Protein AF-A0A1F8H3L9-F1 (afdb_monomer_lite)

Sequence (120 aa):
MNKYKNILVMIVFGAMLSMPLLALALAVPGQPVPGQAVTLNEIEGLINGIARFLIVVSVIVAVIFIVYGGVRWVMAQGDPAQAKIIMKNGIIGALIILGVGVLLQTLQGVISRTFFGTFQ

Structure (mmCIF, N/CA/C/O backbone):
data_AF-A0A1F8H3L9-F1
#
_entry.id   AF-A0A1F8H3L9-F1
#
loop_
_atom_site.group_PDB
_atom_site.id
_atom_site.type_symbol
_atom_site.label_atom_id
_atom_site.label_alt_id
_atom_site.label_comp_id
_atom_site.label_asym_id
_atom_site.label_entity_id
_atom_site.label_seq_id
_atom_site.pdbx_PDB_ins_code
_atom_site.Cartn_x
_atom_site.Cartn_y
_atom_site.Cartn_z
_atom_site.occupancy
_atom_site.B_iso_or_equiv
_atom_site.auth_seq_id
_atom_site.auth_comp_id
_atom_site.auth_asym_id
_atom_site.auth_atom_id
_atom_site.pdbx_PDB_model_num
ATOM 1 N N . MET A 1 1 ? 55.539 -57.383 -31.020 1.00 60.50 1 MET A N 1
ATOM 2 C CA . MET A 1 1 ? 54.268 -56.636 -30.843 1.00 60.50 1 MET A CA 1
ATOM 3 C C . MET A 1 1 ? 54.269 -55.631 -29.683 1.00 60.50 1 MET A C 1
ATOM 5 O O . MET A 1 1 ? 53.658 -54.582 -29.826 1.00 60.50 1 MET A O 1
ATOM 9 N N . ASN A 1 2 ? 54.978 -55.871 -28.570 1.00 66.75 2 ASN A N 1
ATOM 10 C CA . ASN A 1 2 ? 54.863 -55.028 -27.362 1.00 66.75 2 ASN A CA 1
ATOM 11 C C . ASN A 1 2 ? 55.480 -53.617 -27.472 1.00 66.75 2 ASN A C 1
ATOM 13 O O . ASN A 1 2 ? 55.016 -52.706 -26.797 1.00 66.75 2 ASN A O 1
ATOM 17 N N . LYS A 1 3 ? 56.476 -53.400 -28.346 1.00 68.81 3 LYS A N 1
ATOM 18 C CA . LYS A 1 3 ? 57.091 -52.071 -28.546 1.00 68.81 3 LYS A CA 1
ATOM 19 C C . LYS A 1 3 ? 56.123 -51.061 -29.179 1.00 68.81 3 LYS A C 1
ATOM 21 O O . LYS A 1 3 ? 55.992 -49.957 -28.670 1.00 68.81 3 LYS A O 1
ATOM 26 N N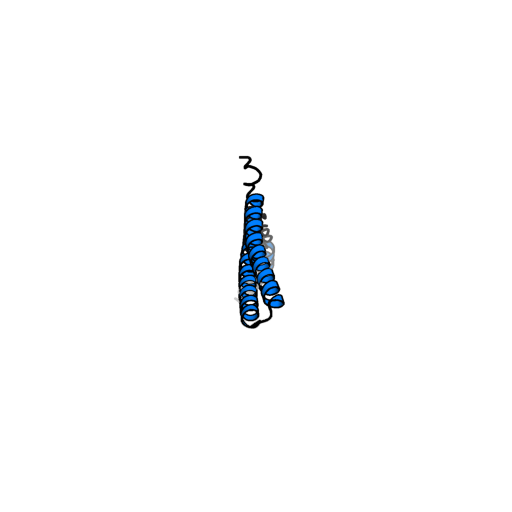 . TYR A 1 4 ? 55.390 -51.459 -30.222 1.00 78.12 4 TYR A N 1
ATOM 27 C CA . TYR A 1 4 ? 54.379 -50.604 -30.865 1.00 78.12 4 TYR A CA 1
ATOM 28 C C . TYR A 1 4 ? 53.190 -50.325 -29.945 1.00 78.12 4 TYR A C 1
ATOM 30 O O . TYR A 1 4 ? 52.696 -49.204 -29.906 1.00 78.12 4 TYR A O 1
ATOM 38 N N . LYS A 1 5 ? 52.783 -51.320 -29.146 1.00 76.25 5 LYS A N 1
ATOM 39 C CA . LYS A 1 5 ? 51.741 -51.144 -28.130 1.00 76.25 5 LYS A CA 1
ATOM 40 C C . LYS A 1 5 ? 52.163 -50.129 -27.059 1.00 76.25 5 LYS A C 1
ATOM 42 O O . LYS A 1 5 ? 51.371 -49.260 -26.726 1.00 76.25 5 LYS A O 1
ATOM 47 N N . ASN A 1 6 ? 53.409 -50.178 -26.581 1.00 76.38 6 ASN A N 1
ATOM 48 C CA . ASN A 1 6 ? 53.915 -49.211 -25.598 1.00 76.38 6 ASN A CA 1
ATOM 49 C C . ASN A 1 6 ? 54.069 -47.796 -26.170 1.00 76.38 6 ASN A C 1
ATOM 51 O O . ASN A 1 6 ? 53.740 -46.834 -25.485 1.00 76.38 6 ASN A O 1
ATOM 55 N N . ILE A 1 7 ? 54.517 -47.661 -27.422 1.00 83.44 7 ILE A N 1
ATOM 56 C CA . ILE A 1 7 ? 54.608 -46.354 -28.096 1.00 83.44 7 ILE A CA 1
ATOM 57 C C . ILE A 1 7 ? 53.211 -45.749 -28.279 1.00 83.44 7 ILE A C 1
ATOM 59 O O . ILE A 1 7 ? 53.006 -44.573 -27.996 1.00 83.44 7 ILE A O 1
ATOM 63 N N . LEU A 1 8 ? 52.230 -46.558 -28.682 1.00 85.12 8 LEU A N 1
ATOM 64 C CA . LEU A 1 8 ? 50.847 -46.112 -28.841 1.00 85.12 8 LEU A CA 1
ATOM 65 C C . LEU A 1 8 ? 50.238 -45.676 -27.501 1.00 85.12 8 LEU A C 1
ATOM 67 O O . LEU A 1 8 ? 49.616 -44.621 -27.428 1.00 85.12 8 LEU A O 1
ATOM 71 N N . VAL A 1 9 ? 50.478 -46.433 -26.427 1.00 82.44 9 VAL A N 1
ATOM 72 C CA . VAL A 1 9 ? 50.047 -46.053 -25.072 1.00 82.44 9 VAL A CA 1
ATOM 73 C C . VAL A 1 9 ? 50.704 -44.743 -24.628 1.00 82.44 9 VAL A C 1
ATOM 75 O O . VAL A 1 9 ? 50.025 -43.899 -24.057 1.00 82.44 9 VAL A O 1
ATOM 78 N N . MET A 1 10 ? 51.983 -44.522 -24.939 1.00 80.31 10 MET A N 1
ATOM 79 C CA . MET A 1 10 ? 52.692 -43.287 -24.588 1.00 80.31 10 MET A CA 1
ATOM 80 C C . MET A 1 10 ? 52.143 -42.059 -25.330 1.00 80.31 10 MET A C 1
ATOM 82 O O . MET A 1 10 ? 52.019 -40.992 -24.733 1.00 80.31 10 MET A O 1
ATOM 86 N N . ILE A 1 11 ? 51.752 -42.212 -26.599 1.00 86.56 11 ILE A N 1
ATOM 87 C CA . ILE A 1 11 ? 51.112 -41.143 -27.383 1.00 86.56 11 ILE A CA 1
ATOM 88 C C . ILE A 1 11 ? 49.729 -40.811 -26.819 1.00 86.56 11 ILE A C 1
ATOM 90 O O . ILE A 1 11 ? 49.413 -39.639 -26.625 1.00 86.56 11 ILE A O 1
ATOM 94 N N . VAL A 1 12 ? 48.920 -41.828 -26.511 1.00 86.12 12 VAL A N 1
ATOM 95 C CA . VAL A 1 12 ? 47.591 -41.631 -25.912 1.00 86.12 12 VAL A CA 1
ATOM 96 C C . VAL A 1 12 ? 47.712 -40.949 -24.551 1.00 86.12 12 VAL A C 1
ATOM 98 O O . VAL A 1 12 ? 46.991 -39.995 -24.279 1.00 86.12 12 VAL A O 1
ATOM 101 N N . PHE A 1 13 ? 48.670 -41.367 -23.723 1.00 83.75 13 PHE A N 1
ATOM 102 C CA . PHE A 1 13 ? 48.899 -40.763 -22.413 1.00 83.75 13 PHE A CA 1
ATOM 103 C C . PHE A 1 13 ? 49.380 -39.309 -22.524 1.00 83.75 13 PHE A C 1
ATOM 105 O O . PHE A 1 13 ? 48.901 -38.444 -21.795 1.00 83.75 13 PHE A O 1
ATOM 112 N N . GLY A 1 14 ? 50.262 -39.012 -23.484 1.00 84.69 14 GLY A N 1
ATOM 113 C CA . GLY A 1 14 ? 50.690 -37.644 -23.785 1.00 84.69 14 GLY A CA 1
ATOM 114 C C . GLY A 1 14 ? 49.535 -36.756 -24.255 1.00 84.69 14 GLY A C 1
ATOM 115 O O . GLY A 1 14 ? 49.379 -35.637 -23.768 1.00 84.69 14 GLY A O 1
ATOM 116 N N . ALA A 1 15 ? 48.670 -37.274 -25.131 1.00 82.25 15 ALA A N 1
ATOM 117 C CA . ALA A 1 15 ? 47.480 -36.560 -25.585 1.00 82.25 15 ALA A CA 1
ATOM 118 C C . ALA A 1 15 ? 46.507 -36.285 -24.424 1.00 82.25 15 ALA A C 1
ATOM 120 O O . ALA A 1 15 ? 46.044 -35.155 -24.264 1.00 82.25 15 ALA A O 1
ATOM 121 N N . MET A 1 16 ? 46.266 -37.277 -23.561 1.00 81.81 16 MET A N 1
ATOM 122 C CA . MET A 1 16 ? 45.404 -37.135 -22.381 1.00 81.81 16 MET A CA 1
ATOM 123 C C . MET A 1 16 ? 45.951 -36.118 -21.373 1.00 81.81 16 MET A C 1
ATOM 125 O O . MET A 1 16 ? 45.178 -35.340 -20.821 1.00 81.81 16 MET A O 1
ATOM 129 N N . LEU A 1 17 ? 47.271 -36.063 -21.172 1.00 84.50 17 LEU A N 1
ATOM 130 C CA . LEU A 1 17 ? 47.905 -35.073 -20.294 1.00 84.50 17 LEU A CA 1
ATOM 131 C C . LEU A 1 17 ? 47.868 -33.649 -20.865 1.00 84.50 17 LEU A C 1
ATOM 133 O O . LEU A 1 17 ? 47.918 -32.690 -20.099 1.00 84.50 17 LEU A O 1
ATOM 137 N N . SER A 1 18 ? 47.760 -33.495 -22.187 1.00 78.00 18 SER A N 1
ATOM 138 C CA . SER A 1 18 ? 47.674 -32.180 -22.838 1.00 78.00 18 SER A CA 1
ATOM 139 C C . SER A 1 18 ? 46.252 -31.598 -22.902 1.00 78.00 18 SER A C 1
ATOM 141 O O . SER A 1 18 ? 46.093 -30.384 -23.027 1.00 78.00 18 SER A O 1
ATOM 143 N N . MET A 1 19 ? 45.208 -32.426 -22.758 1.00 76.62 19 MET A N 1
ATOM 144 C CA . MET A 1 19 ? 43.804 -31.979 -22.789 1.00 76.62 19 MET A CA 1
ATOM 145 C C . MET A 1 19 ? 43.428 -30.906 -21.746 1.00 76.62 19 MET A C 1
ATOM 147 O O . MET A 1 19 ? 42.708 -29.974 -22.111 1.00 76.62 19 MET A O 1
ATOM 151 N N . PRO A 1 20 ? 43.894 -30.952 -20.482 1.00 77.00 20 PRO A N 1
ATOM 152 C CA . PRO A 1 20 ? 43.555 -29.930 -19.489 1.00 77.00 20 PRO A CA 1
ATOM 153 C C . PRO A 1 20 ? 44.087 -28.541 -19.867 1.00 77.00 20 PRO A C 1
ATOM 155 O O . PRO A 1 20 ? 43.432 -27.534 -19.612 1.00 77.00 20 PRO A O 1
ATOM 158 N N . LEU A 1 21 ? 45.255 -28.484 -20.517 1.00 73.56 21 LEU A N 1
ATOM 159 C CA . LEU A 1 21 ? 45.870 -27.234 -20.972 1.00 73.56 21 LEU A CA 1
ATOM 160 C C . LEU A 1 21 ? 45.050 -26.587 -22.100 1.00 73.56 21 LEU A C 1
ATOM 162 O O . LEU A 1 21 ? 44.892 -25.369 -22.128 1.00 73.56 21 LEU A O 1
ATOM 166 N N . LEU A 1 22 ? 44.463 -27.401 -22.982 1.00 72.81 22 LEU A N 1
ATOM 167 C CA . LEU A 1 22 ? 43.538 -26.944 -24.026 1.00 72.81 22 LEU A CA 1
ATOM 168 C C . LEU A 1 22 ? 42.208 -26.437 -23.443 1.00 72.81 22 LEU A C 1
ATOM 170 O O . LEU A 1 22 ? 41.660 -25.458 -23.943 1.00 72.81 22 LEU A O 1
ATOM 174 N N . ALA A 1 23 ? 41.712 -27.049 -22.362 1.00 72.25 23 ALA A N 1
ATOM 175 C CA . ALA A 1 23 ? 40.501 -26.591 -21.675 1.00 72.25 23 ALA A CA 1
ATOM 176 C C . ALA A 1 23 ? 40.681 -25.211 -21.013 1.00 72.25 23 ALA A C 1
ATOM 178 O O . ALA A 1 23 ? 39.761 -24.398 -21.026 1.00 72.25 23 ALA A O 1
ATOM 179 N N . LEU A 1 24 ? 41.877 -24.921 -20.487 1.00 64.75 24 LEU A N 1
ATOM 180 C CA . LEU A 1 24 ? 42.223 -23.616 -19.906 1.00 64.75 24 LEU A CA 1
ATOM 181 C C . LEU A 1 24 ? 42.398 -22.519 -20.972 1.00 64.75 24 LEU A C 1
ATOM 183 O O . LEU A 1 24 ? 42.080 -21.363 -20.709 1.00 64.75 24 LEU A O 1
ATOM 187 N N . ALA A 1 25 ? 42.859 -22.865 -22.179 1.00 67.06 25 ALA A N 1
ATOM 188 C CA . ALA A 1 25 ? 42.974 -21.923 -23.300 1.00 67.06 25 ALA A CA 1
ATOM 189 C C . ALA A 1 25 ? 41.609 -21.515 -23.890 1.00 67.06 25 ALA A C 1
ATOM 191 O O . ALA A 1 25 ? 41.486 -20.454 -24.497 1.00 67.06 25 ALA A O 1
ATOM 192 N N . LEU A 1 26 ? 40.579 -22.344 -23.684 1.00 62.41 26 LEU A N 1
ATOM 193 C CA . LEU A 1 26 ? 39.186 -22.072 -24.045 1.00 62.41 26 LEU A CA 1
ATOM 194 C C . LEU A 1 26 ? 38.388 -21.433 -22.903 1.00 62.41 26 LEU A C 1
ATOM 196 O O . LEU A 1 26 ? 37.161 -21.368 -22.998 1.00 62.41 26 LEU A O 1
ATOM 200 N N . ALA A 1 27 ? 39.042 -20.968 -21.833 1.00 60.16 27 ALA A N 1
ATOM 201 C CA . ALA A 1 27 ? 38.390 -20.152 -20.820 1.00 60.16 27 ALA A CA 1
ATOM 202 C C . ALA A 1 27 ? 37.933 -18.836 -21.469 1.00 60.16 27 ALA A C 1
ATOM 204 O O . ALA A 1 27 ? 38.640 -17.830 -21.474 1.00 60.16 27 ALA A O 1
ATOM 205 N N . VAL A 1 28 ? 36.743 -18.872 -22.071 1.00 63.75 28 VAL A N 1
ATOM 206 C CA . VAL A 1 28 ? 36.036 -17.699 -22.564 1.00 63.75 28 VAL A CA 1
ATOM 207 C C . VAL A 1 28 ? 35.916 -16.765 -21.361 1.00 63.75 28 VAL A C 1
ATOM 209 O O . VAL A 1 28 ? 35.407 -17.211 -20.326 1.00 63.75 28 VAL A O 1
ATOM 212 N N . PRO A 1 29 ? 36.401 -15.511 -21.437 1.00 66.62 29 PRO A N 1
ATOM 213 C CA . PRO A 1 29 ? 36.165 -14.556 -20.367 1.00 66.62 29 PRO A CA 1
ATOM 214 C C . PRO A 1 29 ? 34.660 -14.545 -20.120 1.00 66.62 29 PRO A C 1
ATOM 216 O O . PRO A 1 29 ? 33.885 -14.401 -21.071 1.00 66.62 29 PRO A O 1
ATOM 219 N N . GLY A 1 30 ? 34.256 -14.810 -18.873 1.00 69.31 30 GLY A N 1
ATOM 220 C CA . GLY A 1 30 ? 32.847 -14.873 -18.502 1.00 69.31 30 GLY A CA 1
ATOM 221 C C . GLY A 1 30 ? 32.130 -13.681 -19.120 1.00 69.31 30 GLY A C 1
ATOM 222 O O . GLY A 1 30 ? 32.631 -12.558 -19.028 1.00 69.31 30 GLY A O 1
ATOM 223 N N . GLN A 1 31 ? 31.032 -13.945 -19.836 1.00 63.28 31 GLN A N 1
ATOM 224 C CA . GLN A 1 31 ? 30.254 -12.889 -20.476 1.00 63.28 31 GLN A CA 1
ATOM 225 C C . GLN A 1 31 ? 30.029 -11.785 -19.437 1.00 63.28 31 GLN A C 1
ATOM 227 O O . GLN A 1 31 ? 29.675 -12.121 -18.300 1.00 63.28 31 GLN A O 1
ATOM 232 N N . PRO A 1 32 ? 30.281 -10.505 -19.770 1.00 66.88 32 PRO A N 1
ATOM 233 C CA . PRO A 1 32 ? 30.035 -9.429 -18.828 1.00 66.88 32 PRO A CA 1
ATOM 234 C C . PRO A 1 32 ? 28.596 -9.582 -18.353 1.00 66.88 32 PRO A C 1
ATOM 236 O O . PRO A 1 32 ? 27.693 -9.662 -19.185 1.00 66.88 32 PRO A O 1
ATOM 239 N N . VAL A 1 33 ? 28.400 -9.703 -17.035 1.00 71.88 33 VAL A N 1
ATOM 240 C CA . VAL A 1 33 ? 27.059 -9.716 -16.447 1.00 71.88 33 VAL A CA 1
ATOM 241 C C . VAL A 1 33 ? 26.375 -8.471 -16.999 1.00 71.88 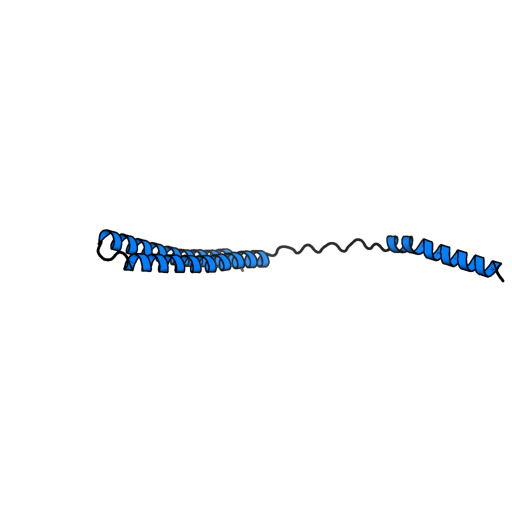33 VAL A C 1
ATOM 243 O O . VAL A 1 33 ? 26.867 -7.371 -16.725 1.00 71.88 33 VAL A O 1
ATOM 246 N N . PRO A 1 34 ? 25.333 -8.608 -17.839 1.00 68.25 34 PRO A N 1
ATOM 247 C CA . PRO A 1 34 ? 24.693 -7.444 -18.409 1.00 68.25 34 PRO A CA 1
ATOM 248 C C . PRO A 1 34 ? 24.104 -6.670 -17.237 1.00 68.25 34 PRO A C 1
ATOM 250 O O . PRO A 1 34 ? 23.181 -7.129 -16.567 1.00 68.25 34 PRO A O 1
ATOM 253 N N . GLY A 1 35 ? 24.710 -5.524 -16.932 1.00 64.94 35 GLY A N 1
ATOM 254 C CA . GLY A 1 35 ? 24.154 -4.597 -15.968 1.00 64.94 35 GLY A CA 1
ATOM 255 C C . GLY A 1 35 ? 22.819 -4.133 -16.522 1.00 64.94 35 GLY A C 1
ATOM 256 O O . GLY A 1 35 ? 22.774 -3.514 -17.585 1.00 64.94 35 GLY A O 1
ATOM 257 N N . GLN A 1 36 ? 21.730 -4.468 -15.838 1.00 72.00 36 GLN A N 1
ATOM 258 C CA . GLN A 1 36 ? 20.424 -3.937 -16.187 1.00 72.00 36 GLN A CA 1
ATOM 259 C C . GLN A 1 36 ? 20.435 -2.445 -15.852 1.00 72.00 36 GLN A C 1
ATOM 261 O O . GLN A 1 36 ? 20.620 -2.061 -14.696 1.00 72.00 36 GLN A O 1
ATOM 266 N N . ALA A 1 37 ? 20.316 -1.597 -16.874 1.00 68.00 37 ALA A N 1
ATOM 267 C CA . ALA A 1 37 ? 20.188 -0.165 -16.658 1.00 68.00 37 ALA A CA 1
ATOM 268 C C . ALA A 1 37 ? 18.894 0.087 -15.881 1.00 68.00 37 ALA A C 1
ATOM 270 O O . ALA A 1 37 ? 17.828 -0.305 -16.345 1.00 68.00 37 ALA A O 1
ATOM 271 N N . VAL A 1 38 ? 18.996 0.737 -14.718 1.00 71.25 38 VAL A N 1
ATOM 272 C CA . VAL A 1 38 ? 17.825 1.127 -13.929 1.00 71.25 38 VAL A CA 1
ATOM 273 C C . VAL A 1 38 ? 17.036 2.146 -14.741 1.00 71.25 38 VAL A C 1
ATOM 275 O O . VAL A 1 38 ? 17.455 3.293 -14.912 1.00 71.25 38 VAL A O 1
ATOM 278 N N . THR A 1 39 ? 15.905 1.709 -15.277 1.00 77.88 39 THR A N 1
ATOM 279 C CA . THR A 1 39 ? 15.009 2.572 -16.043 1.00 77.88 39 THR A CA 1
ATOM 280 C C . THR A 1 39 ? 14.096 3.356 -15.102 1.00 77.88 39 THR A C 1
ATOM 282 O O . THR A 1 39 ? 13.778 2.916 -13.995 1.00 77.88 39 THR A O 1
ATOM 285 N N . LEU A 1 40 ? 13.624 4.527 -15.543 1.00 71.00 40 LEU A N 1
ATOM 286 C CA . LEU A 1 40 ? 12.647 5.312 -14.776 1.00 71.00 40 LEU A CA 1
ATOM 287 C C . LEU A 1 40 ? 11.373 4.503 -14.486 1.00 71.00 40 LEU A C 1
ATOM 289 O O . LEU A 1 40 ? 10.796 4.648 -13.414 1.00 71.00 40 LEU A O 1
ATOM 293 N N . ASN A 1 41 ? 10.999 3.596 -15.392 1.00 75.75 41 ASN A N 1
ATOM 294 C CA . ASN A 1 41 ? 9.841 2.719 -15.239 1.00 75.75 41 ASN A CA 1
ATOM 295 C C . ASN A 1 41 ? 10.023 1.700 -14.104 1.00 75.75 41 ASN A C 1
ATOM 297 O O . ASN A 1 41 ? 9.064 1.391 -13.403 1.00 75.75 41 ASN A O 1
ATOM 301 N N . GLU A 1 42 ? 11.237 1.182 -13.889 1.00 74.81 42 GLU A N 1
ATOM 302 C CA . GLU A 1 42 ? 11.526 0.288 -12.758 1.00 74.81 42 GLU A CA 1
ATOM 303 C C . GLU A 1 42 ? 11.487 1.042 -11.427 1.00 74.81 42 GLU A C 1
ATOM 305 O O . GLU A 1 42 ? 10.941 0.532 -10.450 1.00 74.81 42 GLU A O 1
ATOM 310 N N . ILE A 1 43 ? 12.001 2.277 -11.391 1.00 76.19 43 ILE A N 1
ATOM 311 C CA . ILE A 1 43 ? 11.920 3.138 -10.203 1.00 76.19 43 ILE A CA 1
ATOM 312 C C . ILE A 1 43 ? 10.458 3.487 -9.902 1.00 76.19 43 ILE A C 1
ATOM 314 O O . ILE A 1 43 ? 10.024 3.382 -8.756 1.00 76.19 43 ILE A O 1
ATOM 318 N N . GLU A 1 44 ? 9.680 3.852 -10.920 1.00 76.25 44 GLU A N 1
ATOM 319 C CA . GLU A 1 44 ? 8.251 4.131 -10.782 1.00 76.25 44 GLU A CA 1
ATOM 320 C C . GLU A 1 44 ? 7.483 2.889 -10.310 1.00 76.25 44 GLU A C 1
ATOM 322 O O . GLU A 1 44 ? 6.685 2.972 -9.376 1.00 76.25 44 GLU A O 1
ATOM 327 N N . GLY A 1 45 ? 7.760 1.720 -10.891 1.00 77.50 45 GLY A N 1
ATOM 328 C CA . GLY A 1 45 ? 7.172 0.449 -10.474 1.00 77.50 45 GLY A CA 1
ATOM 329 C C . GLY A 1 45 ? 7.495 0.101 -9.020 1.00 77.50 45 GLY A C 1
ATOM 330 O O . GLY A 1 45 ? 6.607 -0.318 -8.275 1.00 77.50 45 GLY A O 1
ATOM 331 N N . LEU A 1 46 ? 8.735 0.339 -8.586 1.00 78.44 46 LEU A N 1
ATOM 332 C CA . LEU A 1 46 ? 9.165 0.122 -7.206 1.00 78.44 46 LEU A CA 1
ATOM 333 C C . LEU A 1 46 ? 8.460 1.080 -6.238 1.00 78.44 46 LEU A C 1
ATOM 335 O O . LEU A 1 46 ? 7.926 0.640 -5.219 1.00 78.44 46 LEU A O 1
ATOM 339 N N . ILE A 1 47 ? 8.408 2.374 -6.567 1.00 76.88 47 ILE A N 1
ATOM 340 C CA . ILE A 1 47 ? 7.724 3.388 -5.753 1.00 76.88 47 ILE A CA 1
ATOM 341 C C . ILE A 1 47 ? 6.232 3.068 -5.651 1.00 76.88 47 ILE A C 1
ATOM 343 O O . ILE A 1 47 ? 5.685 3.069 -4.550 1.00 76.88 47 ILE A O 1
ATOM 347 N N . ASN A 1 48 ? 5.580 2.732 -6.764 1.00 78.81 48 ASN A N 1
ATOM 348 C CA . ASN A 1 48 ? 4.166 2.362 -6.779 1.00 78.81 48 ASN A CA 1
ATOM 349 C C . ASN A 1 48 ? 3.904 1.072 -5.991 1.00 78.81 48 ASN A C 1
ATOM 351 O O . ASN A 1 48 ? 2.907 0.982 -5.273 1.00 78.81 48 ASN A O 1
ATOM 355 N N . GLY A 1 49 ? 4.808 0.094 -6.068 1.00 77.62 49 GLY A N 1
ATOM 356 C CA . GLY A 1 49 ? 4.742 -1.131 -5.273 1.00 77.62 49 GLY A CA 1
ATOM 357 C C . GLY A 1 49 ? 4.808 -0.850 -3.771 1.00 77.62 49 GLY A C 1
ATOM 358 O O . GLY A 1 49 ? 3.943 -1.304 -3.019 1.00 77.62 49 GLY A O 1
ATOM 359 N N . ILE A 1 50 ? 5.783 -0.044 -3.341 1.00 77.31 50 ILE A N 1
ATOM 360 C CA . ILE A 1 50 ? 5.944 0.359 -1.937 1.00 77.31 50 ILE A CA 1
ATOM 361 C C . ILE A 1 50 ? 4.745 1.193 -1.475 1.00 77.31 50 ILE A C 1
ATOM 363 O O . ILE A 1 50 ? 4.188 0.928 -0.411 1.00 77.31 50 ILE A O 1
ATOM 367 N N . ALA A 1 51 ? 4.297 2.156 -2.280 1.00 76.62 51 ALA A N 1
ATOM 368 C CA . ALA A 1 51 ? 3.140 2.986 -1.967 1.00 76.62 51 ALA A CA 1
ATOM 369 C C . ALA A 1 51 ? 1.879 2.135 -1.785 1.00 76.62 51 ALA A C 1
ATOM 371 O O . ALA A 1 51 ? 1.177 2.275 -0.785 1.00 76.62 51 ALA A O 1
ATOM 372 N N . ARG A 1 52 ? 1.613 1.194 -2.698 1.00 76.81 52 ARG A N 1
ATOM 373 C CA . ARG A 1 52 ? 0.455 0.297 -2.603 1.00 76.81 52 ARG A CA 1
ATOM 374 C C . ARG A 1 52 ? 0.527 -0.609 -1.378 1.00 76.81 52 ARG A C 1
ATOM 376 O O . ARG A 1 52 ? -0.492 -0.810 -0.722 1.00 76.81 52 ARG A O 1
ATOM 383 N N . PHE A 1 53 ? 1.711 -1.122 -1.049 1.00 76.69 53 PHE A N 1
ATOM 384 C CA . PHE A 1 53 ? 1.920 -1.896 0.172 1.00 76.69 53 PHE A CA 1
ATOM 385 C C . PHE A 1 53 ? 1.604 -1.063 1.421 1.00 76.69 53 PHE A C 1
ATOM 387 O O . PHE A 1 53 ? 0.814 -1.494 2.261 1.00 76.69 53 PHE A O 1
ATOM 394 N N . LEU A 1 54 ? 2.144 0.157 1.506 1.00 76.62 54 LEU A N 1
ATOM 395 C CA . LEU A 1 54 ? 1.885 1.061 2.624 1.00 76.62 54 LEU A CA 1
ATOM 396 C C . LEU A 1 54 ? 0.401 1.421 2.740 1.00 76.62 54 LEU A C 1
ATOM 398 O O . LEU A 1 54 ? -0.122 1.395 3.847 1.00 76.62 54 LEU A O 1
ATOM 402 N N . ILE A 1 55 ? -0.303 1.661 1.628 1.00 76.38 55 ILE A N 1
ATOM 403 C CA . ILE A 1 55 ? -1.755 1.908 1.631 1.00 76.38 55 ILE A CA 1
ATOM 404 C C . ILE A 1 55 ? -2.508 0.753 2.278 1.00 76.38 55 ILE A C 1
ATOM 406 O O . ILE A 1 55 ? -3.325 0.975 3.167 1.00 76.38 55 ILE A O 1
ATOM 410 N N . VAL A 1 56 ? -2.249 -0.480 1.839 1.00 75.25 56 VAL A N 1
ATOM 411 C CA . VAL A 1 56 ? -2.957 -1.659 2.355 1.00 75.25 56 VAL A CA 1
ATOM 412 C C . VAL A 1 56 ? -2.708 -1.814 3.854 1.00 75.25 56 VAL A C 1
ATOM 414 O O . VAL A 1 56 ? -3.654 -2.000 4.618 1.00 75.25 56 VAL A O 1
ATOM 417 N N . VAL A 1 57 ? -1.455 -1.660 4.288 1.00 77.94 57 VAL A N 1
ATOM 418 C CA . VAL A 1 57 ? -1.088 -1.696 5.710 1.00 77.94 57 VAL A CA 1
ATOM 419 C C . VAL A 1 57 ? -1.800 -0.582 6.485 1.00 77.94 57 VAL A C 1
ATOM 421 O O . VAL A 1 57 ? -2.400 -0.847 7.526 1.00 77.94 57 VAL A O 1
ATOM 424 N N . SER A 1 58 ? -1.807 0.647 5.966 1.00 69.44 58 SER A N 1
ATOM 425 C CA . SER A 1 58 ? -2.496 1.785 6.580 1.00 69.44 58 SER A CA 1
ATOM 426 C C . SER A 1 58 ? -4.003 1.567 6.695 1.00 69.44 58 SER A C 1
ATOM 428 O O . SER A 1 58 ? -4.573 1.903 7.728 1.00 69.44 58 SER A O 1
ATOM 430 N N . VAL A 1 59 ? -4.652 0.974 5.688 1.00 73.56 59 VAL A N 1
ATOM 431 C CA . VAL A 1 59 ? -6.089 0.656 5.724 1.00 73.56 59 VAL A CA 1
ATOM 432 C C . VAL A 1 59 ? -6.388 -0.396 6.790 1.00 73.56 59 VAL A C 1
ATOM 434 O O . VAL A 1 59 ? -7.341 -0.239 7.549 1.00 73.56 59 VAL A O 1
ATOM 437 N N . ILE A 1 60 ? -5.564 -1.437 6.908 1.00 77.00 60 ILE A N 1
ATOM 438 C CA . ILE A 1 60 ? -5.732 -2.458 7.953 1.00 77.00 60 ILE A CA 1
ATOM 439 C C . ILE A 1 60 ? -5.612 -1.824 9.343 1.00 77.00 60 ILE A C 1
ATOM 441 O O . ILE A 1 60 ? -6.479 -2.020 10.194 1.00 77.00 60 ILE A O 1
ATOM 445 N N . VAL A 1 61 ? -4.572 -1.015 9.562 1.00 76.06 61 VAL A N 1
ATOM 446 C CA . VAL A 1 61 ? -4.362 -0.300 10.830 1.00 76.06 61 VAL A CA 1
ATOM 447 C C . VAL A 1 61 ? -5.535 0.638 11.126 1.00 76.06 61 VAL A C 1
ATOM 449 O O . VAL A 1 61 ? -6.060 0.643 12.237 1.00 76.06 61 VAL A O 1
ATOM 452 N N . ALA A 1 62 ? -6.003 1.378 10.126 1.00 70.44 62 ALA A N 1
ATOM 453 C CA . ALA A 1 62 ? -7.167 2.244 10.231 1.00 70.44 62 ALA A CA 1
ATOM 454 C C . ALA A 1 62 ? -8.431 1.490 10.669 1.00 70.44 62 ALA A C 1
ATOM 456 O O . ALA A 1 62 ? -9.112 1.929 11.595 1.00 70.44 62 ALA A O 1
ATOM 457 N N . VAL A 1 63 ? -8.724 0.340 10.057 1.00 75.81 63 VAL A N 1
ATOM 458 C CA . VAL A 1 63 ? -9.868 -0.502 10.435 1.00 75.81 63 VAL A CA 1
ATOM 459 C C . VAL A 1 63 ? -9.744 -0.966 11.888 1.00 75.81 63 VAL A C 1
ATOM 461 O O . VAL A 1 63 ? -10.715 -0.868 12.636 1.00 75.81 63 VAL A O 1
ATOM 464 N N . ILE A 1 64 ? -8.553 -1.390 12.325 1.00 74.25 64 ILE A N 1
ATOM 465 C CA . ILE A 1 64 ? -8.304 -1.786 13.722 1.00 74.25 64 ILE A CA 1
ATOM 466 C C . ILE A 1 64 ? -8.609 -0.628 14.680 1.00 74.25 64 ILE A C 1
ATOM 468 O O . ILE A 1 64 ? -9.310 -0.820 15.674 1.00 74.25 64 ILE A O 1
ATOM 472 N N . PHE A 1 65 ? -8.133 0.583 14.379 1.00 69.81 65 PHE A N 1
ATOM 473 C CA . PHE A 1 65 ? -8.392 1.759 15.211 1.00 69.81 65 PHE A CA 1
ATOM 474 C C . PHE A 1 65 ? -9.866 2.166 15.228 1.00 69.81 65 PHE A C 1
ATOM 476 O O . PHE A 1 65 ? -10.369 2.547 16.284 1.00 69.81 65 PHE A O 1
ATOM 483 N N . ILE A 1 66 ? -10.572 2.057 14.100 1.00 70.50 66 ILE A N 1
ATOM 484 C CA . ILE A 1 66 ? -12.014 2.325 14.028 1.00 70.50 66 ILE A CA 1
ATOM 485 C C . ILE A 1 66 ? -12.784 1.323 14.893 1.00 70.50 66 ILE A C 1
ATOM 487 O O . ILE A 1 66 ? -13.627 1.735 15.687 1.00 70.50 66 ILE A O 1
ATOM 491 N N . VAL A 1 67 ? -12.474 0.026 14.795 1.00 76.44 67 VAL A N 1
ATOM 492 C CA . VAL A 1 67 ? -13.126 -1.019 15.602 1.00 76.44 67 VAL A CA 1
ATOM 493 C C . VAL A 1 67 ? -12.830 -0.816 17.087 1.00 76.44 67 VAL A C 1
ATOM 495 O O . VAL A 1 67 ? -13.751 -0.796 17.900 1.00 76.44 67 VAL A O 1
ATOM 498 N N . TYR A 1 68 ? -11.567 -0.591 17.452 1.00 67.00 68 TYR A N 1
ATOM 499 C CA . TYR A 1 68 ? -11.177 -0.324 18.837 1.00 67.00 68 TYR A CA 1
ATOM 500 C C . TYR A 1 68 ? -11.852 0.941 19.392 1.00 67.00 68 TYR A C 1
ATOM 502 O O . TYR A 1 68 ? -12.374 0.939 20.510 1.00 67.00 68 TYR A O 1
ATOM 510 N N . GLY A 1 69 ? -11.895 2.010 18.594 1.00 64.00 69 GLY A N 1
ATOM 511 C CA . GLY A 1 69 ? -12.575 3.258 18.928 1.00 64.00 69 GL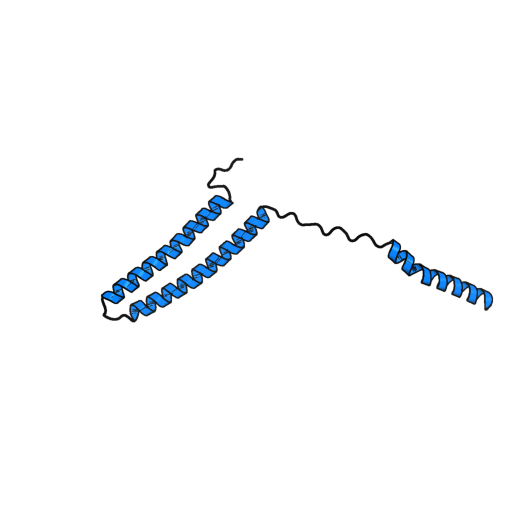Y A CA 1
ATOM 512 C C . GLY A 1 69 ? -14.082 3.076 19.108 1.00 64.00 69 GLY A C 1
ATOM 513 O O . GLY A 1 69 ? -14.637 3.571 20.087 1.00 64.00 69 GLY A O 1
ATOM 514 N N . GLY A 1 70 ? -14.732 2.315 18.224 1.00 63.94 70 GLY A N 1
ATOM 515 C CA . GLY A 1 70 ? -16.158 1.997 18.299 1.00 63.94 70 GLY A CA 1
ATOM 516 C C . GLY A 1 70 ? -16.515 1.156 19.525 1.00 63.94 70 GLY A C 1
ATOM 517 O O . GLY A 1 70 ? -17.465 1.478 20.235 1.00 63.94 70 GLY A O 1
ATOM 518 N N . VAL A 1 71 ? -15.712 0.137 19.847 1.00 68.81 71 VAL A N 1
ATOM 519 C CA . VAL A 1 71 ? -15.904 -0.680 21.058 1.00 68.81 71 VAL A CA 1
ATOM 520 C C . VAL A 1 71 ? -15.759 0.174 22.319 1.00 68.81 71 VAL A C 1
ATOM 522 O O . VAL A 1 71 ? -16.604 0.110 23.211 1.00 68.81 71 VAL A O 1
ATOM 525 N N . ARG A 1 72 ? -14.735 1.034 22.386 1.00 66.06 72 ARG A N 1
ATOM 526 C CA . ARG A 1 72 ? -14.544 1.957 23.518 1.00 66.06 72 ARG A CA 1
ATOM 527 C C . ARG A 1 72 ? -15.667 2.989 23.625 1.00 66.06 72 ARG A C 1
ATOM 529 O O . ARG A 1 72 ? -16.034 3.337 24.742 1.00 66.06 72 ARG A O 1
ATOM 536 N N . TRP A 1 73 ? -16.226 3.443 22.501 1.00 60.22 73 TRP A N 1
ATOM 537 C CA . TRP A 1 73 ? -17.384 4.342 22.471 1.00 60.22 73 TRP A CA 1
ATOM 538 C C . TRP A 1 73 ? -18.618 3.706 23.108 1.00 60.22 73 TRP A C 1
ATOM 540 O O . TRP A 1 73 ? -19.224 4.300 23.995 1.00 60.22 73 TRP A O 1
ATOM 550 N N . VAL A 1 74 ? -18.940 2.472 22.711 1.00 68.12 74 VAL A N 1
ATOM 551 C CA . VAL A 1 74 ? -20.091 1.727 23.243 1.00 68.12 74 VAL A CA 1
ATOM 552 C C . VAL A 1 74 ? -19.895 1.365 24.717 1.00 68.12 74 VAL A C 1
ATOM 554 O O . VAL A 1 74 ? -20.855 1.352 25.480 1.00 68.12 74 VAL A O 1
ATOM 557 N N . MET A 1 75 ? -18.658 1.104 25.150 1.00 65.81 75 MET A N 1
ATOM 558 C CA . MET A 1 75 ? -18.349 0.825 26.557 1.00 65.81 75 MET A CA 1
ATOM 559 C C . MET A 1 75 ? -18.393 2.065 27.462 1.00 65.81 75 MET A C 1
ATOM 561 O O . MET A 1 75 ? -18.548 1.914 28.670 1.00 65.81 75 MET A O 1
ATOM 565 N N . ALA A 1 76 ? -18.302 3.284 26.925 1.00 63.25 76 ALA A N 1
ATOM 566 C CA . ALA A 1 76 ? -18.274 4.526 27.705 1.00 63.25 76 ALA A CA 1
ATOM 567 C C . ALA A 1 76 ? -19.661 4.981 28.226 1.00 63.25 76 ALA A C 1
ATOM 569 O O . ALA A 1 76 ? -19.883 6.178 28.400 1.00 63.25 76 ALA A O 1
ATOM 570 N N . GLN A 1 77 ? -20.585 4.039 28.464 1.00 55.47 77 GLN A N 1
ATOM 571 C CA . GLN A 1 77 ? -22.002 4.214 28.829 1.00 55.47 77 GLN A CA 1
ATOM 572 C C . GLN A 1 77 ? -22.255 5.216 29.980 1.00 55.47 77 GLN A C 1
ATOM 574 O O . GLN A 1 77 ? -22.493 4.816 31.116 1.00 55.47 77 GLN A O 1
ATOM 579 N N . GLY A 1 78 ? -22.277 6.522 29.689 1.00 57.47 78 GLY A N 1
ATOM 580 C CA . GLY A 1 78 ? -22.874 7.531 30.573 1.00 57.47 78 GLY A CA 1
ATOM 581 C C . GLY A 1 78 ? -22.023 8.739 30.974 1.00 57.47 78 GLY A C 1
ATOM 582 O O . GLY A 1 78 ? -22.568 9.609 31.645 1.00 57.47 78 GLY A O 1
ATOM 583 N N . ASP A 1 79 ? -20.755 8.867 30.561 1.00 66.38 79 ASP A N 1
ATOM 584 C CA . ASP A 1 79 ? -19.984 10.099 30.817 1.00 66.38 79 ASP A CA 1
ATOM 585 C C . ASP A 1 79 ? -19.929 10.993 29.553 1.00 66.38 79 ASP A C 1
ATOM 587 O O . ASP A 1 79 ? -19.227 10.666 28.584 1.00 66.38 79 ASP A O 1
ATOM 591 N N . PRO A 1 80 ? -20.658 12.128 29.513 1.00 61.75 80 PRO A N 1
ATOM 592 C CA . PRO A 1 80 ? -20.699 13.014 28.349 1.00 61.75 80 PRO A CA 1
ATOM 593 C C . PRO A 1 80 ? -19.327 13.610 27.995 1.00 61.75 80 PRO A C 1
ATOM 595 O O . PRO A 1 80 ? -19.105 13.979 26.837 1.00 61.75 80 PRO A O 1
ATOM 598 N N . ALA A 1 81 ? -18.383 13.670 28.943 1.00 64.81 81 ALA A N 1
ATOM 599 C CA . ALA A 1 81 ? -17.016 14.096 28.661 1.00 64.81 81 ALA A CA 1
ATOM 600 C C . ALA A 1 81 ? -16.265 13.052 27.816 1.00 64.81 81 ALA A C 1
ATOM 602 O O . ALA A 1 81 ? -15.595 13.406 26.841 1.00 64.81 81 ALA A O 1
ATOM 603 N N . GLN A 1 82 ? -16.439 11.762 28.123 1.00 62.28 82 GLN A N 1
ATOM 604 C CA . GLN A 1 82 ? -15.817 10.657 27.386 1.00 62.28 82 GLN A CA 1
ATOM 605 C C . GLN A 1 82 ? -16.413 10.493 25.985 1.00 62.28 82 GLN A C 1
ATOM 607 O O . GLN A 1 82 ? -15.670 10.355 25.012 1.00 62.28 82 GLN A O 1
ATOM 612 N N . ALA A 1 83 ? -17.736 10.608 25.838 1.00 61.22 83 ALA A N 1
ATOM 613 C CA . ALA A 1 83 ? -18.397 10.514 24.533 1.00 61.22 83 ALA A CA 1
ATOM 614 C C . ALA A 1 83 ? -17.879 11.566 23.530 1.00 61.22 83 ALA A C 1
ATOM 616 O O . ALA A 1 83 ? -17.674 11.272 22.350 1.00 61.22 83 ALA A O 1
ATOM 617 N N . LYS A 1 84 ? -17.600 12.787 24.007 1.00 65.25 84 LYS A N 1
ATOM 618 C CA . LYS A 1 84 ? -17.076 13.889 23.186 1.00 65.25 84 LYS A CA 1
ATOM 619 C C . LYS A 1 84 ? -15.628 13.653 22.746 1.00 65.25 84 LYS A C 1
ATOM 621 O O . LYS A 1 84 ? -15.270 13.992 21.618 1.00 65.25 84 LYS A O 1
ATOM 626 N N . ILE A 1 85 ? -14.809 13.059 23.617 1.00 67.19 85 ILE A N 1
ATOM 627 C CA . ILE A 1 85 ? -13.419 12.690 23.313 1.00 67.19 85 ILE A CA 1
ATOM 628 C C . ILE A 1 85 ? -13.387 11.572 22.271 1.00 67.19 85 ILE A C 1
ATOM 630 O O . ILE A 1 85 ? -12.659 11.669 21.286 1.00 67.19 85 ILE A O 1
ATOM 634 N N . ILE A 1 86 ? -14.214 10.543 22.438 1.00 66.19 86 ILE A N 1
ATOM 635 C CA . ILE A 1 86 ? -14.236 9.401 21.523 1.00 66.19 86 ILE A CA 1
ATOM 636 C C . ILE A 1 86 ? -14.755 9.811 20.138 1.00 66.19 86 ILE A C 1
ATOM 638 O O . ILE A 1 86 ? -14.158 9.435 19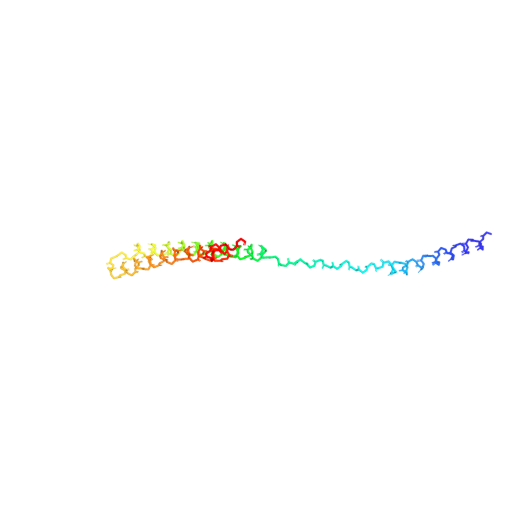.130 1.00 66.19 86 ILE A O 1
ATOM 642 N N . MET A 1 87 ? -15.786 10.661 20.073 1.00 69.38 87 MET A N 1
ATOM 643 C CA . MET A 1 87 ? -16.269 11.220 18.806 1.00 69.38 87 MET A CA 1
ATOM 644 C C . MET A 1 87 ? -15.187 12.049 18.097 1.00 69.38 87 MET A C 1
ATOM 646 O O . MET A 1 87 ? -14.956 11.870 16.902 1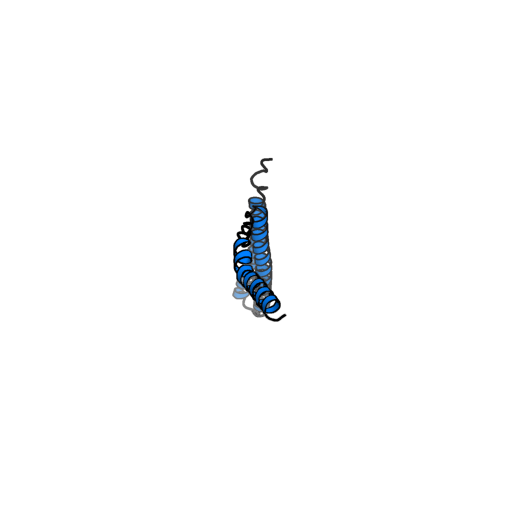.00 69.38 87 MET A O 1
ATOM 650 N N . LYS A 1 88 ? -14.473 12.919 18.827 1.00 69.62 88 LYS A N 1
ATOM 651 C CA . LYS A 1 88 ? -13.347 13.686 18.269 1.00 69.62 88 LYS A CA 1
ATOM 652 C C . LYS A 1 88 ? -12.240 12.777 17.739 1.00 69.62 88 LYS A C 1
ATOM 654 O O . LYS A 1 88 ? -11.757 13.003 16.634 1.00 69.62 88 LYS A O 1
ATOM 659 N N . ASN A 1 89 ? -11.872 11.741 18.488 1.00 68.25 89 ASN A N 1
ATOM 660 C CA . ASN A 1 89 ? -10.827 10.803 18.082 1.00 68.25 89 ASN A CA 1
ATOM 661 C C . ASN A 1 89 ? -11.238 9.991 16.843 1.00 68.25 89 ASN A C 1
ATOM 663 O O . ASN A 1 89 ? -10.414 9.783 15.956 1.00 68.25 89 ASN A O 1
ATOM 667 N N . GLY A 1 90 ? -12.512 9.597 16.736 1.00 68.19 90 GLY A N 1
ATOM 668 C CA . GLY A 1 90 ? -13.054 8.941 15.543 1.00 68.19 90 GLY A CA 1
ATOM 669 C C . GLY A 1 90 ? -13.017 9.838 14.302 1.00 68.19 90 GLY A C 1
ATOM 670 O O . GLY A 1 90 ? -12.581 9.399 13.239 1.00 68.19 90 GLY A O 1
ATOM 671 N N . ILE A 1 91 ? -13.392 11.115 14.443 1.00 78.75 91 ILE A N 1
ATOM 672 C CA . ILE A 1 91 ? -13.329 12.106 13.354 1.00 78.75 91 ILE A CA 1
ATOM 673 C C . ILE A 1 91 ? -11.882 12.346 12.909 1.00 78.75 91 ILE A C 1
ATOM 675 O O . ILE A 1 91 ? -11.607 12.389 11.712 1.00 78.75 91 ILE A O 1
ATOM 679 N N . ILE A 1 92 ? -10.949 12.468 13.857 1.00 74.75 92 ILE A N 1
ATOM 680 C CA . ILE A 1 92 ? -9.521 12.634 13.556 1.00 74.75 92 ILE A CA 1
ATOM 681 C C . ILE A 1 92 ? -8.988 11.404 12.811 1.00 74.75 92 ILE A C 1
ATOM 683 O O . ILE A 1 92 ? -8.303 11.558 11.804 1.00 74.75 92 ILE A O 1
ATOM 687 N N . GLY A 1 93 ? -9.354 10.192 13.241 1.00 68.00 93 GLY A N 1
ATOM 688 C CA . GLY A 1 93 ? -8.994 8.958 12.540 1.00 68.00 93 GLY A CA 1
ATOM 689 C C . GLY A 1 93 ? -9.511 8.926 11.098 1.00 68.00 93 GLY A C 1
ATOM 690 O O . GLY A 1 93 ? -8.747 8.647 10.176 1.00 68.00 93 GLY A O 1
ATOM 691 N N . ALA A 1 94 ? -10.778 9.290 10.885 1.00 71.44 94 ALA A N 1
ATOM 692 C CA . ALA A 1 94 ? -11.374 9.367 9.551 1.00 71.44 94 ALA A CA 1
ATOM 693 C C . ALA A 1 94 ? -10.688 10.417 8.654 1.00 71.44 94 ALA A C 1
ATOM 695 O O . ALA A 1 94 ? -10.406 10.143 7.486 1.00 71.44 94 ALA A O 1
ATOM 696 N N . LEU A 1 95 ? -10.366 11.594 9.201 1.00 74.19 95 LEU A N 1
ATOM 697 C CA . LEU A 1 95 ? -9.656 12.653 8.478 1.00 74.19 95 LEU A CA 1
ATOM 698 C C . LEU A 1 95 ? -8.235 12.247 8.082 1.00 74.19 95 LEU A C 1
ATOM 700 O O . LEU A 1 95 ? -7.808 12.568 6.976 1.00 74.19 95 LEU A O 1
ATOM 704 N N . ILE A 1 96 ? -7.514 11.523 8.943 1.00 76.38 96 ILE A N 1
ATOM 705 C CA . ILE A 1 96 ? -6.166 11.033 8.629 1.00 76.38 96 ILE A CA 1
ATOM 706 C C . ILE A 1 96 ? -6.212 10.068 7.438 1.00 76.38 96 ILE A C 1
ATOM 708 O O . ILE A 1 96 ? -5.421 10.211 6.510 1.00 76.38 96 ILE A O 1
ATOM 712 N N . ILE A 1 97 ? -7.159 9.127 7.415 1.00 72.75 97 ILE A N 1
ATOM 713 C CA . ILE A 1 97 ? -7.291 8.147 6.322 1.00 72.75 97 ILE A CA 1
ATOM 714 C C . ILE A 1 97 ? -7.621 8.843 4.997 1.00 72.75 97 ILE A C 1
ATOM 716 O O . ILE A 1 97 ? -6.995 8.558 3.974 1.00 72.75 97 ILE A O 1
ATOM 720 N N . LEU A 1 98 ? -8.568 9.788 5.018 1.00 76.00 98 LEU A N 1
ATOM 721 C CA . LEU A 1 98 ? -8.906 10.595 3.843 1.00 76.00 98 LEU A CA 1
ATOM 722 C C . LEU A 1 98 ? -7.706 11.426 3.364 1.00 76.00 98 LEU A C 1
ATOM 724 O O . LEU A 1 98 ? -7.423 11.459 2.168 1.00 76.00 98 LEU A O 1
ATOM 728 N N . GLY A 1 99 ? -6.964 12.042 4.288 1.00 72.06 99 GLY A N 1
ATOM 729 C CA . GLY A 1 99 ? -5.765 12.822 3.979 1.00 72.06 99 GLY A CA 1
ATOM 730 C C . GLY A 1 99 ? -4.658 11.987 3.334 1.00 72.06 99 GLY A C 1
ATOM 731 O O . GLY A 1 99 ? -4.049 12.428 2.363 1.00 72.06 99 GLY A O 1
ATOM 732 N N . VAL A 1 100 ? -4.439 10.756 3.805 1.00 77.06 100 VAL A N 1
ATOM 733 C CA . VAL A 1 100 ? -3.472 9.827 3.198 1.00 77.06 100 VAL A CA 1
ATOM 734 C C . VAL A 1 100 ? -3.847 9.518 1.747 1.00 77.06 100 VAL A C 1
ATOM 736 O O . VAL A 1 100 ? -2.982 9.586 0.876 1.00 77.06 100 VAL A O 1
ATOM 739 N N . GLY A 1 101 ? -5.128 9.261 1.459 1.00 67.44 101 GLY A N 1
ATOM 740 C CA . GLY A 1 101 ? -5.605 9.048 0.087 1.00 67.44 101 GLY A CA 1
ATOM 741 C C . GLY A 1 101 ? -5.281 10.222 -0.844 1.00 67.44 101 GLY A C 1
ATOM 742 O O . GLY A 1 101 ? -4.736 10.023 -1.929 1.00 67.44 101 GLY A O 1
ATOM 743 N N . VAL A 1 102 ? -5.525 11.452 -0.381 1.00 78.00 102 VAL A N 1
ATOM 744 C CA . VAL A 1 102 ? -5.233 12.683 -1.137 1.00 78.00 102 VAL A CA 1
ATOM 745 C C . VAL A 1 102 ? -3.730 12.877 -1.357 1.00 78.00 102 VAL A C 1
ATOM 747 O O . VAL A 1 102 ? -3.314 13.227 -2.463 1.00 78.00 102 VAL A O 1
ATOM 750 N N . LEU A 1 103 ? -2.899 12.618 -0.342 1.00 69.44 103 LEU A N 1
ATOM 751 C CA . LEU A 1 103 ? -1.440 12.742 -0.451 1.00 69.44 103 LEU A CA 1
ATOM 752 C C . LEU A 1 103 ? -0.865 11.785 -1.495 1.00 69.44 103 LEU A C 1
ATOM 754 O O . LEU A 1 103 ? 0.001 12.172 -2.272 1.00 69.44 103 LEU A O 1
ATOM 758 N N . LEU A 1 104 ? -1.373 10.557 -1.556 1.00 71.38 104 LEU A N 1
ATOM 759 C CA . LEU A 1 104 ? -0.918 9.557 -2.519 1.00 71.38 104 LEU A CA 1
ATOM 760 C C . LEU A 1 104 ? -1.354 9.886 -3.943 1.00 71.38 104 LEU A C 1
ATOM 762 O O . LEU A 1 104 ? -0.566 9.741 -4.873 1.00 71.38 104 LEU A O 1
ATOM 766 N N . GLN A 1 105 ? -2.581 10.375 -4.108 1.00 68.75 105 GLN A N 1
ATOM 767 C CA . GLN A 1 105 ? -3.091 10.812 -5.405 1.00 68.75 105 GLN A CA 1
ATOM 768 C C . GLN A 1 105 ? -2.324 12.041 -5.920 1.00 68.75 105 GLN A C 1
ATOM 770 O O . GLN A 1 105 ? -2.004 12.134 -7.104 1.00 68.75 105 GLN A O 1
ATOM 775 N N . THR A 1 106 ? -1.933 12.933 -5.005 1.00 71.25 106 THR A N 1
ATOM 776 C CA . THR A 1 106 ? -1.027 14.054 -5.291 1.00 71.25 106 THR A CA 1
ATOM 777 C C . THR A 1 106 ? 0.375 13.564 -5.664 1.00 71.25 106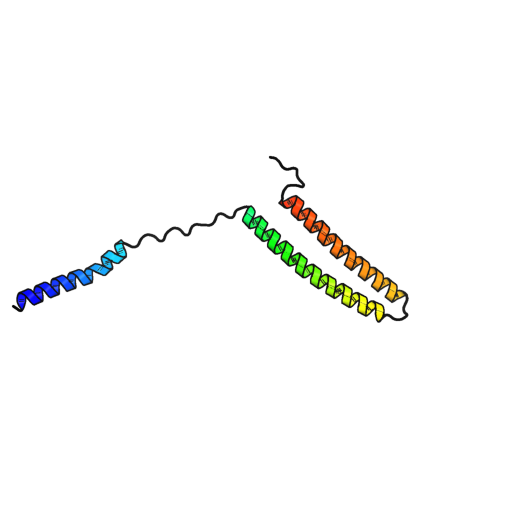 THR A C 1
ATOM 779 O O . THR A 1 106 ? 0.941 14.031 -6.650 1.00 71.25 106 THR A O 1
ATOM 782 N N . LEU A 1 107 ? 0.930 12.589 -4.932 1.00 67.94 107 LEU A N 1
ATOM 783 C CA . LEU A 1 107 ? 2.246 12.011 -5.226 1.00 67.94 107 LEU A CA 1
ATOM 784 C C . LEU A 1 107 ? 2.288 11.360 -6.610 1.00 67.94 107 LEU A C 1
ATOM 786 O O . LEU A 1 107 ? 3.236 11.585 -7.355 1.00 67.94 107 LEU A O 1
ATOM 790 N N . GLN A 1 108 ? 1.262 10.585 -6.967 1.00 64.62 108 GLN A N 1
ATOM 791 C CA . GLN A 1 108 ? 1.154 9.971 -8.291 1.00 64.62 108 GLN A CA 1
ATOM 792 C C . GLN A 1 108 ? 1.115 11.038 -9.382 1.00 64.62 108 GLN A C 1
ATOM 794 O O . GLN A 1 108 ? 1.874 10.965 -10.339 1.00 64.62 108 GLN A O 1
ATOM 799 N N . GLY A 1 109 ? 0.310 12.085 -9.202 1.00 67.75 109 GLY A N 1
ATOM 800 C CA . GLY A 1 109 ? 0.243 13.182 -10.160 1.00 67.75 109 GLY A CA 1
ATOM 801 C C . GLY A 1 109 ? 1.568 13.943 -10.335 1.00 67.75 109 GLY A C 1
ATOM 802 O O . GLY A 1 109 ? 1.886 14.382 -11.443 1.00 67.75 109 GLY A O 1
ATOM 803 N N . VAL A 1 110 ? 2.362 14.064 -9.267 1.00 69.94 110 VAL A N 1
ATOM 804 C CA . VAL A 1 110 ? 3.714 14.646 -9.287 1.00 69.94 110 VAL A CA 1
ATOM 805 C C . VAL A 1 110 ? 4.721 13.717 -9.975 1.00 69.94 110 VAL A C 1
ATOM 807 O O . VAL A 1 110 ? 5.476 14.169 -10.835 1.00 69.94 110 VAL A O 1
ATOM 810 N N . ILE A 1 111 ? 4.719 12.423 -9.639 1.00 66.25 111 ILE A N 1
ATOM 811 C CA . ILE A 1 111 ? 5.641 11.418 -10.195 1.00 66.25 111 ILE A CA 1
ATOM 812 C C . ILE A 1 111 ? 5.373 11.199 -11.685 1.00 66.25 111 ILE A C 1
ATOM 814 O O . ILE A 1 111 ? 6.304 11.240 -12.486 1.00 66.25 111 ILE A O 1
ATOM 818 N N . SER A 1 112 ? 4.105 11.073 -12.080 1.00 66.56 112 SER A N 1
ATOM 819 C CA . SER A 1 112 ? 3.689 10.948 -13.481 1.00 66.56 112 SER A CA 1
ATOM 820 C C . SER A 1 112 ? 3.856 12.251 -14.278 1.00 66.56 112 SER A C 1
ATOM 822 O O . SER A 1 112 ? 3.468 12.313 -15.443 1.00 66.56 112 SER A O 1
ATOM 824 N N . ARG A 1 113 ? 4.409 13.313 -13.661 1.00 62.28 113 ARG A N 1
ATOM 825 C CA . ARG A 1 113 ? 4.616 14.664 -14.224 1.00 62.28 113 ARG A CA 1
ATOM 826 C C . ARG A 1 113 ? 3.348 15.330 -14.767 1.00 62.28 113 ARG A C 1
ATOM 828 O O . ARG A 1 113 ? 3.416 16.412 -15.341 1.00 62.28 113 ARG A O 1
ATOM 835 N N . THR A 1 114 ? 2.184 14.733 -14.535 1.00 61.75 114 THR A N 1
ATOM 836 C CA . THR A 1 114 ? 0.882 15.232 -14.979 1.00 61.75 114 THR A CA 1
ATOM 837 C C . THR A 1 114 ? 0.525 16.537 -14.265 1.00 61.75 114 THR A C 1
ATOM 839 O O . THR A 1 114 ? -0.110 17.403 -14.855 1.00 61.75 114 THR A O 1
ATOM 842 N N . PHE A 1 115 ? 0.998 16.723 -13.025 1.00 56.50 115 PHE A N 1
ATOM 843 C CA . PHE A 1 115 ? 0.835 17.967 -12.261 1.00 56.50 115 PHE A CA 1
ATOM 844 C C . PHE A 1 115 ? 1.672 19.143 -12.772 1.00 56.50 115 PHE A C 1
ATOM 846 O O . PHE A 1 115 ? 1.262 20.287 -12.607 1.00 56.50 115 PHE A O 1
ATOM 853 N N . PHE A 1 116 ? 2.838 18.890 -13.370 1.00 58.97 116 PHE A N 1
ATOM 854 C CA . PHE A 1 116 ? 3.732 19.952 -13.849 1.00 58.97 116 PHE A CA 1
ATOM 855 C C . PHE A 1 116 ? 3.493 20.331 -15.314 1.00 58.97 116 PHE A C 1
ATOM 857 O O . PHE A 1 116 ? 4.239 21.136 -15.862 1.00 58.97 116 PHE A O 1
ATOM 864 N N . GLY A 1 117 ? 2.437 19.793 -15.932 1.00 52.22 117 GLY A N 1
ATOM 865 C CA . GLY A 1 117 ? 2.226 19.893 -17.367 1.00 52.22 117 GLY A CA 1
ATOM 866 C C . GLY A 1 117 ? 3.195 18.969 -18.097 1.00 52.22 117 GLY A C 1
ATOM 867 O O . GLY A 1 117 ? 4.414 19.083 -18.001 1.00 52.22 117 GLY A O 1
ATOM 868 N N . THR A 1 118 ? 2.644 18.018 -18.838 1.00 47.38 118 THR A N 1
ATOM 869 C CA . THR A 1 118 ? 3.385 17.243 -19.829 1.00 47.38 118 THR A CA 1
ATOM 870 C C . THR A 1 118 ? 4.067 18.199 -20.810 1.00 47.38 118 THR A C 1
ATOM 872 O O . THR A 1 118 ? 3.392 18.797 -21.646 1.00 47.38 118 THR A O 1
ATOM 875 N N . PHE A 1 119 ? 5.391 18.333 -20.738 1.00 51.91 119 PHE A N 1
ATOM 876 C CA . PHE A 1 119 ? 6.165 18.689 -21.923 1.00 51.91 119 PHE A CA 1
ATOM 877 C C . PHE A 1 119 ? 6.154 17.438 -22.803 1.00 51.91 119 PHE A C 1
ATOM 879 O O . PHE A 1 119 ? 6.739 16.421 -22.423 1.00 51.91 119 PHE A O 1
ATOM 886 N N . GLN A 1 120 ? 5.376 17.480 -23.889 1.00 44.84 120 GLN A N 1
ATOM 887 C CA . GLN A 1 120 ? 5.583 16.565 -25.011 1.00 44.84 120 GLN A CA 1
ATOM 888 C C . GLN A 1 120 ? 7.020 16.681 -25.517 1.00 44.84 120 GLN A C 1
ATOM 890 O O . GLN A 1 120 ? 7.552 17.816 -25.501 1.00 44.84 120 GLN A O 1
#

Radius of gyration: 36.09 Å; chains: 1; bounding box: 80×77×62 Å

pLDDT: mean 70.7, std 7.87, range [44.84, 86.56]

Organism: NCBI:txid1802704

InterPro domains:
  IPR043993 Type IV secretion system pilin [PF18895] (41-106)

Foldseek 3Di:
DVVVVVVVVVVVVVVVVCVVVVVVVPPDPPDPPPPDPDDLVNVVVVVVVVLVVVLVVLVVVLVVCLVVLVVVLVVVPDDPVSNVVSVVVNVVSVVVNVVSVVVVVVVCCVSVCVVVDDPD

Secondary structure (DSSP, 8-state):
-HHHHHHHHHHHHHHHHHHHHHHHHT-------------HHHHHHHHHHHHHHHHHHHHHHHHHHHHHHHHHHHH-TT-HHHHHHHHHHHHHHHHHHHHHHHHHHHHHHHHTTGGG----